Protein AF-A0A552D4R0-F1 (afdb_monomer_lite)

Secondary structure (DSSP, 8-state):
-B-SPBPPHHHHHHHH-TTSTTHHHHHHHHTTBPSSPB--HHHHHHHHHH-

Structure (mmCIF, N/CA/C/O backbone):
data_AF-A0A552D4R0-F1
#
_entry.id   AF-A0A552D4R0-F1
#
loop_
_atom_site.group_PDB
_atom_site.id
_atom_site.type_symbol
_atom_site.label_atom_id
_atom_site.label_alt_id
_atom_site.label_comp_id
_atom_site.label_asym_id
_atom_site.label_entity_id
_atom_site.label_seq_id
_atom_site.pdbx_PDB_ins_code
_atom_site.Cartn_x
_atom_site.Cartn_y
_atom_site.Cartn_z
_atom_site.occupancy
_atom_site.B_iso_or_equiv
_atom_site.auth_seq_id
_atom_site.auth_comp_id
_atom_site.auth_asym_id
_atom_site.auth_atom_id
_atom_site.pdbx_PDB_model_num
ATOM 1 N N . MET A 1 1 ? -8.584 4.950 14.448 1.00 84.19 1 MET A N 1
ATOM 2 C CA . MET A 1 1 ? -8.603 4.069 13.261 1.00 84.19 1 MET A CA 1
ATOM 3 C C . MET A 1 1 ? -9.719 4.491 12.319 1.00 84.19 1 MET A C 1
ATOM 5 O O . MET A 1 1 ? -10.860 4.596 12.760 1.00 84.19 1 MET A O 1
ATOM 9 N N . LEU A 1 2 ? -9.386 4.735 11.052 1.00 92.81 2 LEU A N 1
ATOM 10 C CA . LEU A 1 2 ? -10.318 5.012 9.958 1.00 92.81 2 LEU A CA 1
ATOM 11 C C . LEU A 1 2 ? -10.955 3.704 9.469 1.00 92.81 2 LEU A C 1
ATOM 13 O O . LEU A 1 2 ? -10.299 2.666 9.466 1.00 92.81 2 LEU A O 1
ATOM 17 N N . LYS A 1 3 ? -12.227 3.734 9.061 1.00 94.19 3 LYS A N 1
ATOM 18 C CA . LYS A 1 3 ? -12.976 2.560 8.573 1.00 94.19 3 LYS A CA 1
ATOM 19 C C . LYS A 1 3 ? -13.507 2.834 7.170 1.00 94.19 3 LYS A C 1
ATOM 21 O O . LYS A 1 3 ? -13.856 3.975 6.887 1.00 94.19 3 LYS A O 1
ATOM 26 N N . ARG A 1 4 ? -13.643 1.783 6.347 1.00 93.25 4 ARG A N 1
ATOM 27 C CA . ARG A 1 4 ? -14.128 1.871 4.952 1.00 93.25 4 ARG A CA 1
ATOM 28 C C . ARG A 1 4 ? -13.303 2.858 4.116 1.00 93.25 4 ARG A C 1
ATOM 30 O O . ARG A 1 4 ? -13.848 3.762 3.493 1.00 93.25 4 ARG A O 1
ATOM 37 N N . VAL A 1 5 ? -11.984 2.696 4.159 1.00 95.12 5 VAL A N 1
ATOM 38 C CA . VAL A 1 5 ? -11.048 3.464 3.331 1.00 95.12 5 VAL A CA 1
ATOM 39 C C . VAL A 1 5 ? -10.808 2.686 2.045 1.00 95.12 5 VAL A C 1
ATOM 41 O O . VAL A 1 5 ? -10.549 1.484 2.104 1.00 95.12 5 VAL A O 1
ATOM 44 N N . ILE A 1 6 ? -10.913 3.373 0.910 1.00 95.94 6 ILE A N 1
ATOM 45 C CA . ILE A 1 6 ? -10.562 2.834 -0.403 1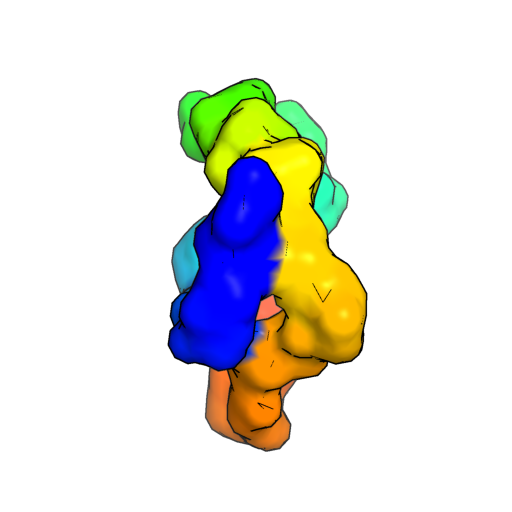.00 95.94 6 ILE A CA 1
ATOM 46 C C . ILE A 1 6 ? -9.110 3.214 -0.676 1.00 95.94 6 ILE A C 1
ATOM 48 O O . ILE A 1 6 ? -8.744 4.382 -0.550 1.00 95.94 6 ILE A O 1
ATOM 52 N N . LEU A 1 7 ? -8.293 2.221 -1.001 1.00 96.19 7 LEU A N 1
ATOM 53 C CA . LEU A 1 7 ? -6.908 2.405 -1.396 1.00 96.19 7 LEU A CA 1
ATOM 54 C C . LEU A 1 7 ? -6.822 2.660 -2.892 1.00 96.19 7 LEU A C 1
ATOM 56 O O . LEU A 1 7 ? -7.393 1.914 -3.690 1.00 96.19 7 LEU A O 1
ATOM 60 N N . ASP A 1 8 ? -6.058 3.690 -3.218 1.00 97.44 8 ASP A N 1
ATOM 61 C CA . ASP A 1 8 ? -5.687 4.074 -4.569 1.00 97.44 8 ASP A CA 1
ATOM 62 C C . ASP A 1 8 ? -4.283 3.555 -4.926 1.00 97.44 8 ASP A C 1
ATOM 64 O O . ASP A 1 8 ? -3.497 3.211 -4.032 1.00 97.44 8 ASP A O 1
ATOM 68 N N . THR A 1 9 ? -3.961 3.535 -6.220 1.00 98.38 9 THR A N 1
ATOM 69 C CA . THR A 1 9 ? -2.684 3.054 -6.769 1.00 98.38 9 THR A CA 1
ATOM 70 C C . THR A 1 9 ? -1.495 3.746 -6.119 1.00 98.38 9 THR A C 1
ATOM 72 O O . THR A 1 9 ? -0.584 3.073 -5.644 1.00 98.38 9 THR A O 1
ATOM 75 N N . GLY A 1 10 ? -1.513 5.079 -6.012 1.00 97.25 10 GLY A N 1
ATOM 76 C CA . GLY A 1 10 ? -0.362 5.829 -5.499 1.00 97.25 10 GLY A CA 1
ATOM 77 C C . GLY A 1 10 ? 0.036 5.436 -4.072 1.00 97.25 10 GLY A C 1
ATOM 78 O O . GLY A 1 10 ? 1.216 5.265 -3.779 1.00 97.25 10 GLY A O 1
ATOM 79 N N . VAL A 1 11 ? -0.941 5.219 -3.182 1.00 96.44 11 VAL A N 1
ATOM 80 C CA . VAL A 1 11 ? -0.668 4.748 -1.811 1.00 96.44 11 VAL A CA 1
ATOM 81 C C . VAL A 1 11 ? -0.179 3.304 -1.806 1.00 96.44 11 VAL A C 1
ATOM 83 O O . VAL A 1 11 ? 0.704 2.973 -1.017 1.00 96.44 11 VAL A O 1
ATOM 86 N N . LEU A 1 12 ? -0.744 2.443 -2.655 1.00 97.06 12 LEU A N 1
ATOM 87 C CA . LEU A 1 12 ? -0.340 1.043 -2.724 1.00 97.06 12 LEU A CA 1
ATOM 88 C C . LEU A 1 12 ? 1.108 0.905 -3.219 1.00 97.06 12 LEU A C 1
ATOM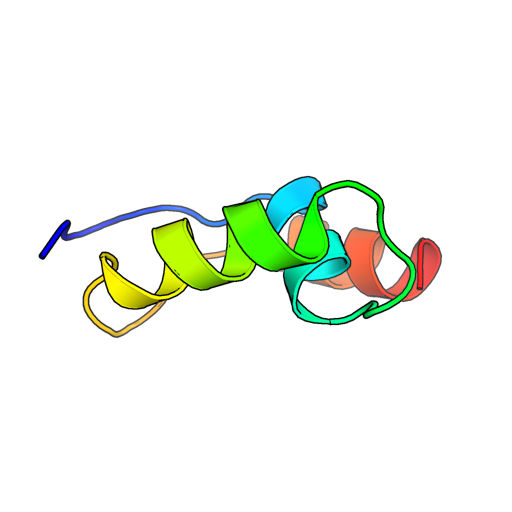 90 O O . LEU A 1 12 ? 1.890 0.194 -2.590 1.00 97.06 12 LEU A O 1
ATOM 94 N N . VAL A 1 13 ? 1.479 1.642 -4.270 1.00 98.38 13 VAL A N 1
ATOM 95 C CA . VAL A 1 13 ? 2.853 1.723 -4.789 1.00 98.38 13 VAL A CA 1
ATOM 96 C C . VAL A 1 13 ? 3.797 2.280 -3.727 1.00 98.38 13 VAL A C 1
ATOM 98 O O . VAL A 1 13 ? 4.769 1.613 -3.385 1.00 98.38 13 VAL A O 1
ATOM 101 N N . ALA A 1 14 ? 3.480 3.432 -3.127 1.00 98.38 14 ALA A N 1
ATOM 102 C CA . ALA A 1 14 ? 4.351 4.063 -2.136 1.00 98.38 14 ALA A CA 1
ATOM 103 C C . ALA A 1 14 ? 4.580 3.186 -0.891 1.00 98.38 14 ALA A C 1
ATOM 105 O O . ALA A 1 14 ? 5.652 3.219 -0.294 1.00 98.38 14 ALA A O 1
ATOM 106 N N . VAL A 1 15 ? 3.605 2.367 -0.477 1.00 97.19 15 VAL A N 1
ATOM 107 C CA . VAL A 1 15 ? 3.813 1.402 0.620 1.00 97.19 15 VAL A CA 1
ATOM 108 C C . VAL A 1 15 ? 4.748 0.258 0.220 1.00 97.19 15 VAL A C 1
ATOM 110 O O . VAL A 1 15 ? 5.502 -0.225 1.067 1.00 97.19 15 VAL A O 1
ATOM 113 N N . LEU A 1 16 ? 4.707 -0.190 -1.035 1.00 97.31 16 LEU A N 1
ATOM 114 C CA . LEU A 1 16 ? 5.472 -1.345 -1.514 1.00 97.31 16 LEU A CA 1
ATOM 115 C C . LEU A 1 16 ? 6.898 -0.982 -1.956 1.00 97.31 16 LEU A C 1
ATOM 117 O O . LEU A 1 16 ? 7.822 -1.752 -1.685 1.00 97.31 16 LEU A O 1
ATOM 121 N N . ASP A 1 17 ? 7.096 0.183 -2.572 1.00 98.12 17 ASP A N 1
ATOM 122 C CA . ASP A 1 17 ? 8.410 0.684 -2.972 1.00 98.12 17 ASP A CA 1
ATOM 123 C C . ASP A 1 17 ? 9.031 1.560 -1.873 1.00 98.12 17 ASP A C 1
ATOM 125 O O . ASP A 1 17 ? 8.557 2.647 -1.553 1.00 98.12 17 ASP A O 1
ATOM 129 N N . ARG A 1 18 ? 10.142 1.093 -1.295 1.00 97.44 18 ARG A N 1
ATOM 130 C CA . ARG A 1 18 ? 10.885 1.829 -0.255 1.00 97.44 18 ARG A CA 1
ATOM 131 C C . ARG A 1 18 ? 11.643 3.040 -0.790 1.00 97.44 18 ARG A C 1
ATOM 133 O O . ARG A 1 18 ? 12.086 3.862 0.011 1.00 97.44 18 ARG A O 1
ATOM 140 N N . SER A 1 19 ? 11.865 3.101 -2.100 1.00 97.62 19 SER A N 1
ATOM 141 C CA . SER A 1 19 ? 12.527 4.223 -2.760 1.00 97.62 19 SER A CA 1
ATOM 142 C C . SER A 1 19 ? 11.558 5.350 -3.126 1.00 97.62 19 SER A C 1
ATOM 144 O O . SER A 1 19 ? 12.010 6.458 -3.418 1.00 97.62 19 SER A O 1
ATOM 146 N N . ASP A 1 20 ? 10.246 5.105 -3.036 1.00 98.31 20 ASP A N 1
ATOM 147 C CA . ASP A 1 20 ? 9.225 6.115 -3.288 1.00 98.31 20 ASP A CA 1
ATOM 148 C C . ASP A 1 20 ? 9.331 7.274 -2.281 1.00 98.31 20 ASP A C 1
ATOM 150 O O . ASP A 1 20 ? 9.434 7.084 -1.062 1.00 98.31 20 ASP A O 1
ATOM 154 N N . ASN A 1 21 ? 9.265 8.508 -2.789 1.00 98.12 21 A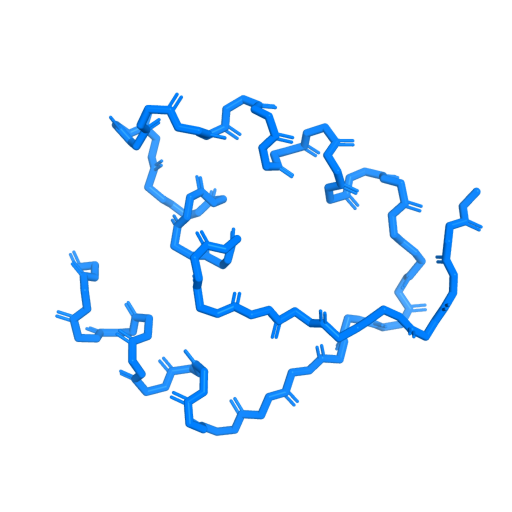SN A N 1
ATOM 155 C CA . ASN A 1 21 ? 9.389 9.729 -1.986 1.00 98.12 21 ASN A CA 1
ATOM 156 C C . ASN A 1 21 ? 8.326 9.840 -0.876 1.00 98.12 21 ASN A C 1
ATOM 158 O O . ASN A 1 21 ? 8.531 10.547 0.114 1.00 98.12 21 ASN A O 1
ATOM 162 N N . TYR A 1 22 ? 7.195 9.151 -1.025 1.00 98.12 22 TYR A N 1
ATOM 163 C CA . TYR A 1 22 ? 6.080 9.145 -0.089 1.00 98.12 22 TYR A CA 1
ATOM 164 C C . TYR A 1 22 ? 6.012 7.885 0.775 1.00 98.12 22 TYR A C 1
ATOM 166 O O . TYR A 1 22 ? 5.085 7.787 1.583 1.00 98.12 22 TYR A O 1
ATOM 174 N N . HIS A 1 23 ? 6.986 6.969 0.700 1.00 98.31 23 HIS A N 1
ATOM 175 C CA . HIS A 1 23 ? 6.965 5.699 1.436 1.00 98.31 23 HIS A CA 1
ATOM 176 C C . HIS A 1 23 ? 6.628 5.871 2.923 1.00 98.31 23 HIS A C 1
ATOM 178 O O . HIS A 1 23 ? 5.653 5.318 3.435 1.00 98.31 23 HIS A O 1
ATOM 184 N N . ASN A 1 24 ? 7.372 6.735 3.618 1.00 98.25 24 ASN A N 1
ATOM 185 C CA . ASN A 1 24 ? 7.165 6.979 5.048 1.00 98.25 24 ASN A CA 1
ATOM 186 C C . ASN A 1 24 ? 5.785 7.576 5.356 1.00 98.25 24 ASN A C 1
ATOM 188 O O . ASN A 1 24 ? 5.154 7.213 6.349 1.00 98.25 24 ASN A O 1
ATOM 192 N N . TRP A 1 25 ? 5.303 8.488 4.509 1.00 97.75 25 TRP A N 1
ATOM 193 C CA . TRP A 1 25 ? 3.974 9.070 4.675 1.00 97.75 25 TRP A CA 1
ATOM 194 C C . TRP A 1 25 ? 2.879 8.018 4.463 1.00 97.75 25 TRP A C 1
ATOM 196 O O . TRP A 1 25 ? 1.909 7.982 5.226 1.00 97.75 25 TRP A O 1
ATOM 206 N N . ALA A 1 26 ? 3.050 7.144 3.470 1.00 97.38 26 ALA A N 1
ATOM 207 C CA . ALA A 1 26 ? 2.095 6.103 3.126 1.00 97.38 26 ALA A CA 1
ATOM 208 C C . ALA A 1 26 ? 1.995 5.051 4.242 1.00 97.38 26 ALA A C 1
ATOM 210 O O . ALA A 1 26 ? 0.885 4.731 4.667 1.00 97.38 26 ALA A O 1
ATOM 211 N N . ILE A 1 27 ? 3.128 4.618 4.815 1.00 97.38 27 ILE A N 1
ATOM 212 C CA . ILE A 1 27 ? 3.167 3.741 5.999 1.00 97.38 27 ILE A CA 1
ATOM 213 C C . 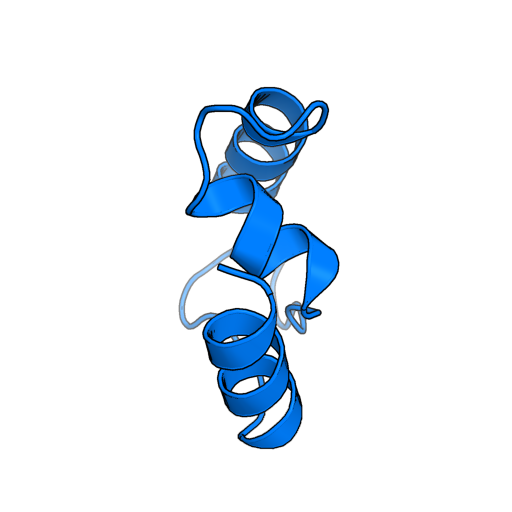ILE A 1 27 ? 2.398 4.363 7.176 1.00 97.38 27 ILE A C 1
ATOM 215 O O . ILE A 1 27 ? 1.535 3.709 7.765 1.00 97.38 27 ILE A O 1
ATOM 219 N N . GLN A 1 28 ? 2.612 5.651 7.468 1.00 96.75 28 GLN A N 1
ATOM 220 C CA . GLN A 1 28 ? 1.889 6.347 8.542 1.00 96.75 28 GLN A CA 1
ATOM 221 C C . GLN A 1 28 ? 0.376 6.437 8.303 1.00 96.75 28 GLN A C 1
ATOM 223 O O . GLN A 1 28 ? -0.397 6.453 9.263 1.00 96.75 28 GLN A O 1
ATOM 228 N N . GLN A 1 29 ? -0.082 6.546 7.050 1.00 94.81 29 GLN A N 1
ATOM 229 C CA . GLN A 1 29 ? -1.520 6.491 6.769 1.00 94.81 29 GLN A CA 1
ATOM 230 C C . GLN A 1 29 ? -2.050 5.066 6.899 1.00 94.81 29 GLN A C 1
ATOM 232 O O . GLN A 1 29 ? -3.119 4.873 7.476 1.00 94.81 29 GLN A O 1
ATOM 237 N N . TRP A 1 30 ? -1.291 4.078 6.426 1.00 93.25 30 TRP A N 1
ATOM 238 C CA . TRP A 1 30 ? -1.653 2.664 6.461 1.00 93.25 30 TRP A CA 1
ATOM 239 C C . TRP A 1 30 ? -1.926 2.169 7.886 1.00 93.25 30 TRP A C 1
ATOM 241 O O . TRP A 1 30 ? -2.929 1.499 8.127 1.00 93.25 30 TRP A O 1
ATOM 251 N N . GLU A 1 31 ? -1.113 2.588 8.860 1.00 93.12 31 GLU A N 1
ATOM 252 C CA . GLU A 1 31 ? -1.299 2.275 10.288 1.00 93.12 31 GLU A CA 1
ATOM 253 C C . GLU A 1 31 ? -2.613 2.816 10.875 1.00 93.12 31 GLU A C 1
ATOM 255 O O . GLU A 1 31 ? -3.139 2.291 11.860 1.00 93.12 31 GLU A O 1
ATOM 260 N N . LYS A 1 32 ? -3.190 3.859 10.269 1.00 95.00 32 LYS A N 1
ATOM 261 C CA . LYS A 1 32 ? -4.450 4.454 10.730 1.00 95.00 32 LYS A CA 1
ATOM 262 C C . LYS A 1 32 ? -5.671 3.718 10.185 1.00 95.00 32 LYS A C 1
ATOM 264 O O . LYS A 1 32 ? -6.763 3.950 10.714 1.00 95.00 32 LYS A O 1
ATOM 269 N N . VAL A 1 33 ? -5.533 2.871 9.162 1.00 94.69 33 VAL A N 1
ATOM 270 C CA . VAL A 1 33 ? -6.657 2.216 8.475 1.00 94.69 33 VAL A CA 1
ATOM 271 C C . VAL A 1 33 ? -7.016 0.881 9.132 1.00 94.69 33 VAL A C 1
ATOM 273 O O . VAL A 1 33 ? -6.177 0.020 9.376 1.00 94.69 33 VAL A O 1
ATOM 276 N N . ALA A 1 34 ? -8.303 0.689 9.414 1.00 94.38 34 ALA A N 1
ATOM 277 C CA . ALA A 1 34 ? -8.835 -0.582 9.885 1.00 94.38 34 ALA A CA 1
ATOM 278 C C . ALA A 1 34 ? -8.922 -1.610 8.753 1.00 94.38 34 ALA A C 1
ATOM 280 O O . ALA A 1 34 ? -9.381 -1.295 7.659 1.00 94.38 34 ALA A O 1
ATOM 281 N N . LYS A 1 35 ? -8.564 -2.862 9.052 1.00 90.56 35 LYS A N 1
ATOM 282 C CA . LYS A 1 35 ? -8.776 -4.000 8.146 1.00 90.56 35 LYS A CA 1
ATOM 283 C C . LYS A 1 35 ? -10.283 -4.331 8.017 1.00 90.56 35 LYS A C 1
ATOM 285 O O . LYS A 1 35 ? -11.013 -4.129 8.992 1.00 90.56 35 LYS A O 1
ATOM 290 N N . PRO A 1 36 ? -10.741 -4.895 6.880 1.00 92.25 36 PRO A N 1
ATOM 291 C CA . PRO A 1 36 ? -9.980 -5.137 5.652 1.00 92.25 36 PRO A CA 1
ATOM 292 C C . PRO A 1 36 ? -9.723 -3.843 4.873 1.00 92.25 36 PRO A C 1
ATOM 294 O O . PRO A 1 36 ? -10.493 -2.887 4.952 1.00 92.25 36 PRO A O 1
ATOM 297 N N . LEU A 1 37 ? -8.634 -3.840 4.110 1.00 91.75 37 LEU A N 1
ATOM 298 C CA . LEU A 1 37 ? -8.336 -2.780 3.154 1.00 91.75 37 LEU A CA 1
ATOM 299 C C . LEU A 1 37 ? -9.185 -3.005 1.904 1.00 91.75 37 LEU A C 1
ATOM 301 O O . LEU A 1 37 ? -9.285 -4.138 1.432 1.00 91.75 37 LEU A O 1
ATOM 305 N N . LEU A 1 38 ? -9.816 -1.948 1.399 1.00 96.00 38 LEU A N 1
ATOM 306 C CA . LEU A 1 38 ? -10.671 -2.018 0.218 1.00 96.00 38 LEU A CA 1
ATOM 307 C C . LEU A 1 38 ? -9.922 -1.423 -0.969 1.00 96.00 38 LEU A C 1
ATOM 309 O O . LEU A 1 38 ? -9.377 -0.331 -0.864 1.00 96.00 38 LEU A O 1
ATOM 313 N N . THR A 1 39 ? -9.901 -2.127 -2.091 1.00 97.25 39 THR A N 1
ATOM 314 C CA . THR A 1 39 ? -9.354 -1.652 -3.367 1.00 97.25 39 THR A CA 1
ATOM 315 C C . THR A 1 39 ? -10.059 -2.391 -4.510 1.00 97.25 39 THR A C 1
ATOM 317 O O . THR A 1 39 ? -11.006 -3.137 -4.246 1.00 97.25 39 THR A O 1
ATOM 320 N N . CYS A 1 40 ? -9.643 -2.189 -5.758 1.00 98.19 40 CYS A N 1
ATOM 321 C CA . CYS A 1 40 ? -10.203 -2.875 -6.923 1.00 98.19 40 CYS A CA 1
ATOM 322 C C . CYS A 1 40 ? -9.112 -3.424 -7.852 1.00 98.19 40 CYS A C 1
ATOM 324 O O . CYS A 1 40 ? -7.930 -3.104 -7.729 1.00 98.19 40 CYS A O 1
ATOM 326 N N . GLU A 1 41 ? -9.528 -4.245 -8.812 1.00 98.62 41 GLU A N 1
ATOM 327 C CA . GLU A 1 41 ? -8.664 -4.907 -9.789 1.00 98.62 41 GLU A CA 1
ATOM 328 C C . GLU A 1 41 ? -7.859 -3.909 -10.627 1.00 98.62 41 GLU A C 1
ATOM 330 O O . GLU A 1 41 ? -6.699 -4.172 -10.945 1.00 98.62 41 GLU A O 1
ATOM 335 N N . ALA A 1 42 ? -8.440 -2.749 -10.951 1.00 98.50 42 ALA A N 1
ATOM 336 C CA . ALA A 1 42 ? -7.748 -1.698 -11.694 1.00 98.50 42 ALA A CA 1
ATOM 337 C C . ALA A 1 42 ? -6.556 -1.128 -10.905 1.00 98.50 42 ALA A C 1
ATOM 339 O O . ALA A 1 42 ? -5.462 -1.038 -11.456 1.00 98.50 42 ALA A O 1
ATOM 340 N N . VAL A 1 43 ? -6.736 -0.845 -9.608 1.00 98.50 43 VAL A N 1
ATOM 341 C CA . VAL A 1 43 ? -5.664 -0.348 -8.724 1.00 98.50 43 VAL A CA 1
ATOM 342 C C . VAL A 1 43 ? -4.540 -1.375 -8.582 1.00 98.50 43 VAL A C 1
ATOM 344 O O . VAL A 1 43 ? -3.361 -1.026 -8.620 1.00 98.50 43 VAL A O 1
ATOM 347 N N . ILE A 1 44 ? -4.888 -2.659 -8.462 1.00 98.44 44 ILE A N 1
ATOM 348 C CA . ILE A 1 44 ? -3.897 -3.744 -8.413 1.00 98.44 44 ILE A CA 1
ATOM 349 C C . ILE A 1 44 ? -3.122 -3.816 -9.735 1.00 98.44 44 ILE A C 1
ATOM 351 O O . ILE A 1 44 ? -1.895 -3.873 -9.723 1.00 98.44 44 ILE A O 1
ATOM 355 N N . THR A 1 45 ? -3.829 -3.778 -10.868 1.00 98.69 45 THR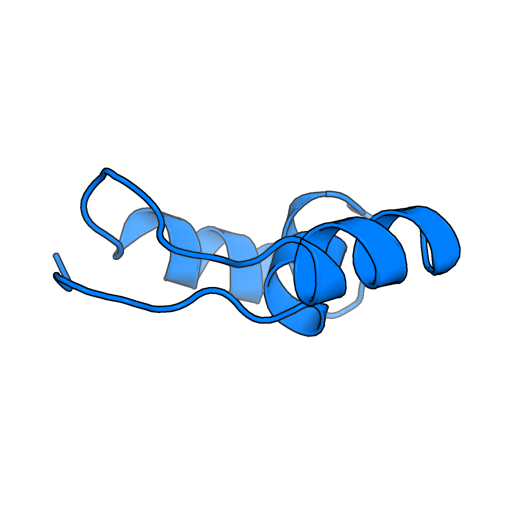 A N 1
ATOM 356 C CA . THR A 1 45 ? -3.229 -3.864 -12.209 1.00 98.69 45 THR A CA 1
ATOM 357 C C . THR A 1 45 ? -2.254 -2.719 -12.463 1.00 98.69 45 THR A C 1
ATOM 359 O O . THR A 1 45 ? -1.141 -2.950 -1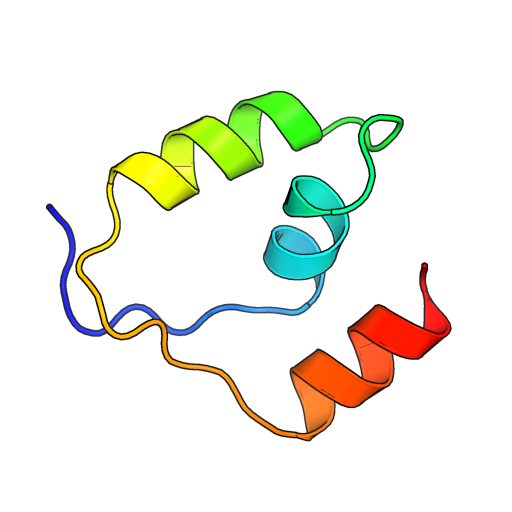2.926 1.00 98.69 45 THR A O 1
ATOM 362 N N . GLU A 1 46 ? -2.648 -1.490 -12.132 1.00 98.75 46 GLU A N 1
ATOM 363 C CA . GLU A 1 46 ? -1.800 -0.311 -12.292 1.00 98.75 46 GLU A CA 1
ATOM 364 C C . GLU A 1 46 ? -0.586 -0.357 -11.355 1.00 98.75 46 GLU A C 1
ATOM 366 O O . GLU A 1 46 ? 0.533 -0.085 -11.781 1.00 98.75 46 GLU A O 1
ATOM 371 N N . SER A 1 47 ? -0.776 -0.797 -10.106 1.00 98.50 47 SER A N 1
ATOM 372 C CA . SER A 1 47 ? 0.326 -0.939 -9.146 1.00 98.50 47 SER A CA 1
ATOM 373 C C . SER A 1 47 ? 1.376 -1.941 -9.630 1.00 98.50 47 SER A C 1
ATOM 375 O O . SER A 1 47 ? 2.566 -1.683 -9.502 1.00 98.50 47 SER A O 1
ATOM 377 N N . CYS A 1 48 ? 0.956 -3.058 -10.236 1.00 98.25 48 CYS A N 1
ATOM 378 C CA . CYS A 1 48 ? 1.868 -4.026 -10.854 1.00 98.25 48 CYS A CA 1
ATOM 379 C C . CYS A 1 48 ? 2.580 -3.500 -12.108 1.00 98.25 48 CYS A C 1
ATOM 381 O O . CYS A 1 48 ? 3.614 -4.046 -12.469 1.00 98.25 48 CYS A O 1
ATOM 383 N N . PHE A 1 49 ? 2.012 -2.514 -12.806 1.00 98.31 49 PHE A N 1
ATOM 384 C CA . PHE A 1 49 ? 2.651 -1.890 -13.966 1.00 98.31 49 PHE A CA 1
ATOM 385 C C . PHE A 1 49 ? 3.685 -0.829 -13.560 1.00 98.31 49 PHE A C 1
ATOM 387 O O . PHE A 1 49 ? 4.662 -0.633 -14.278 1.00 98.31 49 PHE A O 1
ATOM 394 N N . ILE A 1 50 ? 3.450 -0.131 -12.444 1.00 97.81 50 ILE A N 1
ATOM 395 C CA . ILE A 1 50 ? 4.316 0.951 -11.954 1.00 97.81 50 ILE A CA 1
ATOM 396 C C . ILE A 1 50 ? 5.534 0.424 -11.178 1.00 97.81 50 ILE A C 1
ATOM 398 O O . ILE A 1 50 ? 6.607 1.013 -11.299 1.00 97.81 50 ILE A O 1
ATOM 402 N N . LEU A 1 51 ? 5.362 -0.633 -10.372 1.00 95.25 51 LEU A N 1
ATOM 403 C CA . LEU A 1 51 ? 6.430 -1.278 -9.588 1.00 95.25 51 LEU A CA 1
ATOM 404 C C . LEU A 1 51 ? 7.406 -2.071 -10.469 1.00 95.25 51 LEU A C 1
ATOM 406 O O . LEU A 1 51 ? 8.620 -2.029 -10.165 1.00 95.25 51 LEU A O 1
#

pLDDT: mean 96.35, std 2.7, range [84.19, 98.75]

Foldseek 3Di:
DDEPDEDALVLVLLCVDPPDPCVVVSVVVVVVYDPDHHYDPVSVVVNVVVD

Sequence (51 aa):
MLKRVILDTGVLVAVLDRSDNYHNWAIQQWEKVAKPLLTCEAVITESCFIL

Organism: NCBI:txid2486256

InterPro domains:
  IPR002716 PIN domain [PF01850] (5-50)
  IPR029060 PIN-like domain superfamily [SSF88723] (1-50)

Radius of gyration: 10.71 Å; chains: 1; bounding box: 27×15×27 Å